Protein AF-A0A357AKI3-F1 (afdb_monomer_lite)

Structure (mmCIF, N/CA/C/O backbone):
data_AF-A0A357AKI3-F1
#
_entry.id   AF-A0A357AKI3-F1
#
loop_
_atom_site.group_PDB
_atom_site.id
_atom_site.type_symbol
_atom_site.label_atom_id
_atom_site.label_alt_id
_atom_site.label_comp_id
_atom_site.label_asym_id
_atom_site.label_entity_id
_atom_site.label_seq_id
_atom_site.pdbx_PDB_ins_code
_atom_site.Cartn_x
_atom_site.Cartn_y
_atom_site.Cartn_z
_atom_site.occupancy
_atom_site.B_iso_or_equiv
_atom_site.auth_seq_id
_atom_site.auth_comp_id
_atom_site.auth_asym_id
_atom_site.auth_atom_id
_atom_site.pdbx_PDB_model_num
ATOM 1 N N . PRO A 1 1 ? 2.456 -5.013 -10.010 1.00 63.47 1 PRO A N 1
ATOM 2 C CA . PRO A 1 1 ? 1.449 -6.087 -9.817 1.00 63.47 1 PRO A CA 1
ATOM 3 C C . PRO A 1 1 ? 1.836 -7.292 -10.676 1.00 63.47 1 PRO A C 1
ATOM 5 O O . PRO A 1 1 ? 2.448 -7.065 -11.713 1.00 63.47 1 PRO A O 1
ATOM 8 N N . ASN A 1 2 ? 1.542 -8.532 -10.267 1.00 75.06 2 ASN A N 1
ATOM 9 C CA . ASN A 1 2 ? 1.759 -9.673 -11.163 1.00 75.06 2 ASN A CA 1
ATOM 10 C C . ASN A 1 2 ? 0.566 -9.765 -12.123 1.00 75.06 2 ASN A C 1
ATOM 12 O O . ASN A 1 2 ? -0.504 -10.216 -11.720 1.00 75.06 2 ASN A O 1
ATOM 16 N N . MET A 1 3 ? 0.740 -9.251 -13.340 1.00 70.75 3 MET A N 1
ATOM 17 C CA . MET A 1 3 ? -0.344 -9.107 -14.314 1.00 70.75 3 MET A CA 1
ATOM 18 C C . MET A 1 3 ? -0.805 -10.459 -14.868 1.00 70.75 3 MET A C 1
ATOM 20 O O . MET A 1 3 ? -2.002 -10.640 -15.072 1.00 70.75 3 MET A O 1
ATOM 24 N N . ASP A 1 4 ? 0.100 -11.430 -14.992 1.00 70.69 4 ASP A N 1
ATOM 25 C CA . ASP A 1 4 ? -0.201 -12.764 -15.528 1.00 70.69 4 ASP A CA 1
ATOM 26 C C . ASP A 1 4 ? -1.184 -13.520 -14.622 1.00 70.69 4 ASP A C 1
ATOM 28 O O . ASP A 1 4 ? -2.198 -14.048 -15.073 1.00 70.69 4 ASP A O 1
ATOM 32 N N . ALA A 1 5 ? -0.952 -13.470 -13.307 1.00 72.75 5 ALA A N 1
ATOM 33 C CA . ALA A 1 5 ? -1.831 -14.093 -12.316 1.00 72.75 5 ALA A CA 1
ATOM 34 C C . ALA A 1 5 ? -3.206 -13.404 -12.200 1.00 72.75 5 ALA A C 1
ATOM 36 O O . ALA A 1 5 ? -4.172 -14.001 -11.719 1.00 72.75 5 ALA A O 1
ATOM 37 N N . ILE A 1 6 ? -3.296 -12.128 -12.586 1.00 68.50 6 ILE A N 1
ATOM 38 C CA . ILE A 1 6 ? -4.563 -11.389 -12.620 1.00 68.50 6 ILE A CA 1
ATOM 39 C C . ILE A 1 6 ? -5.337 -11.769 -13.886 1.00 68.50 6 ILE A C 1
ATOM 41 O O . ILE A 1 6 ? -6.526 -12.065 -13.790 1.00 68.50 6 ILE A O 1
ATOM 45 N N . ALA A 1 7 ? -4.662 -11.846 -15.034 1.00 66.94 7 ALA A N 1
ATOM 46 C CA . ALA A 1 7 ? -5.262 -12.269 -16.296 1.00 66.94 7 ALA A CA 1
ATOM 47 C C . ALA A 1 7 ? -5.815 -13.702 -16.223 1.00 66.94 7 ALA A C 1
ATOM 49 O O . ALA A 1 7 ? -6.910 -13.956 -16.711 1.00 66.94 7 ALA A O 1
ATOM 50 N N . GLU A 1 8 ? -5.126 -14.621 -15.543 1.00 72.69 8 GLU A N 1
ATOM 51 C CA . GLU A 1 8 ? -5.602 -15.999 -15.354 1.00 72.69 8 GLU A CA 1
ATOM 52 C C . GLU A 1 8 ? -6.871 -16.076 -14.484 1.00 72.69 8 GLU A C 1
ATOM 54 O O . GLU A 1 8 ? -7.758 -16.891 -14.730 1.00 72.69 8 GLU A O 1
ATOM 59 N N . LYS A 1 9 ? -6.996 -15.199 -13.478 1.00 66.81 9 LYS A N 1
ATOM 60 C CA . LYS A 1 9 ? -8.164 -15.173 -12.582 1.00 66.81 9 LYS A CA 1
ATOM 61 C C . LYS A 1 9 ? -9.381 -14.459 -13.160 1.00 66.81 9 LYS A C 1
ATOM 63 O O . LYS A 1 9 ? -10.498 -14.827 -12.808 1.00 66.81 9 LYS A O 1
ATOM 68 N N . TYR A 1 10 ? -9.169 -13.422 -13.966 1.00 65.44 10 TYR A N 1
ATOM 69 C CA . TYR A 1 10 ? -10.244 -12.564 -14.476 1.00 65.44 10 TYR A CA 1
ATOM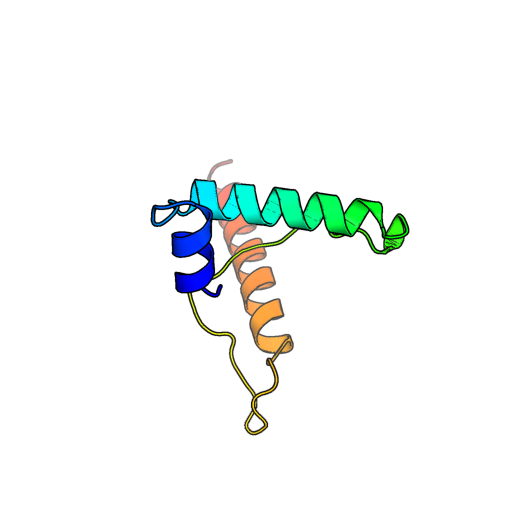 70 C C . TYR A 1 10 ? -10.509 -12.755 -15.977 1.00 65.44 10 TYR A C 1
ATOM 72 O O . TYR A 1 10 ? -11.506 -12.259 -16.487 1.00 65.44 10 TYR A O 1
ATOM 80 N N . GLY A 1 11 ? -9.668 -13.512 -16.690 1.00 64.88 11 GLY A N 1
ATOM 81 C CA . GLY A 1 11 ? -9.849 -13.852 -18.106 1.00 64.88 11 GLY A CA 1
ATOM 82 C C . GLY A 1 11 ? -9.573 -12.706 -19.086 1.00 64.88 11 GLY A C 1
ATOM 83 O O . GLY A 1 11 ? -9.613 -12.917 -20.295 1.00 64.88 11 GLY A O 1
ATOM 84 N N . HIS A 1 12 ? -9.271 -11.505 -18.591 1.00 71.31 12 HIS A N 1
ATOM 85 C CA . HIS A 1 12 ? -8.867 -10.349 -19.385 1.00 71.31 12 HIS A CA 1
ATOM 86 C C . HIS A 1 12 ? -7.842 -9.500 -18.624 1.00 71.31 12 HIS A C 1
ATOM 88 O O . HIS A 1 12 ? -7.685 -9.614 -17.406 1.00 71.31 12 HIS A O 1
ATOM 94 N N . LEU A 1 13 ? -7.142 -8.629 -19.355 1.00 70.69 13 LEU A N 1
ATOM 95 C CA . LEU A 1 13 ? -6.338 -7.570 -18.753 1.00 70.69 13 LEU A CA 1
ATOM 96 C C . LEU A 1 13 ? -7.303 -6.508 -18.201 1.00 70.69 13 LEU A C 1
ATOM 98 O O . LEU A 1 13 ? -8.089 -5.961 -18.978 1.00 70.69 13 LEU A O 1
ATOM 102 N N . PRO A 1 14 ? -7.321 -6.250 -16.884 1.00 70.12 14 PRO A N 1
ATOM 103 C CA . PRO A 1 14 ? -8.184 -5.223 -16.318 1.00 70.12 14 PRO A CA 1
ATOM 104 C C . PRO A 1 14 ? -7.678 -3.834 -16.708 1.00 70.12 14 PRO A C 1
ATOM 106 O O . PRO A 1 14 ? -6.469 -3.588 -16.737 1.00 70.12 14 PRO A O 1
ATOM 109 N N . ASP A 1 15 ? -8.612 -2.922 -16.961 1.00 79.94 15 ASP A N 1
ATOM 110 C CA . ASP A 1 15 ? -8.299 -1.506 -17.155 1.00 79.94 15 ASP A CA 1
ATOM 111 C C . ASP A 1 15 ? -7.727 -0.890 -15.860 1.00 79.94 15 ASP A C 1
ATOM 113 O O . ASP A 1 15 ? -7.921 -1.418 -14.760 1.00 79.94 15 ASP A O 1
ATOM 117 N N . GLN A 1 16 ? -7.038 0.251 -15.951 1.00 78.12 16 GLN A N 1
ATOM 118 C CA . GLN A 1 16 ? -6.436 0.920 -14.790 1.00 78.12 16 GLN A CA 1
ATOM 119 C C . GLN A 1 16 ? -7.458 1.193 -13.673 1.00 78.12 16 GLN A C 1
ATOM 121 O O . GLN A 1 16 ? -7.153 1.014 -12.488 1.00 78.12 16 GLN A O 1
ATOM 126 N N . GLN A 1 17 ? -8.684 1.594 -14.028 1.00 82.62 17 GLN A N 1
ATOM 127 C CA . GLN A 1 17 ? -9.741 1.845 -13.043 1.00 82.62 17 GLN A CA 1
ATOM 128 C C . GLN A 1 17 ? -10.209 0.563 -12.356 1.00 82.62 17 GLN A C 1
ATOM 130 O O . GLN A 1 17 ? -10.414 0.528 -11.137 1.00 82.62 17 GLN A O 1
ATOM 135 N N . GLU A 1 18 ? -10.351 -0.502 -13.132 1.00 82.38 18 GLU A N 1
ATOM 136 C CA . GLU A 1 18 ? -10.785 -1.799 -12.643 1.00 82.38 18 GLU A CA 1
ATOM 137 C C . GLU A 1 18 ? -9.725 -2.424 -11.734 1.00 82.38 18 GLU A C 1
ATOM 139 O O . GLU A 1 18 ? -10.040 -2.858 -10.623 1.00 82.38 18 GLU A O 1
ATOM 144 N N . LEU A 1 19 ? -8.453 -2.345 -12.129 1.00 84.56 19 LEU A N 1
ATOM 145 C CA . LEU A 1 19 ? -7.315 -2.767 -11.321 1.00 84.56 19 LEU A CA 1
ATOM 146 C C . LEU A 1 19 ? -7.267 -2.018 -9.984 1.00 84.56 19 LEU A C 1
ATOM 148 O O . LEU A 1 19 ? -7.071 -2.628 -8.927 1.00 84.56 19 LEU A O 1
ATOM 152 N N . TYR A 1 20 ? -7.493 -0.701 -10.002 1.00 87.56 20 TYR A N 1
ATOM 153 C CA . TYR A 1 20 ? -7.574 0.092 -8.779 1.00 87.56 20 TYR A CA 1
ATOM 154 C C . TYR A 1 20 ? -8.726 -0.373 -7.881 1.00 87.56 20 TYR A C 1
ATOM 156 O O . TYR A 1 20 ? -8.550 -0.526 -6.668 1.00 87.56 20 TYR A O 1
ATOM 164 N N . SER A 1 21 ? -9.900 -0.634 -8.463 1.00 88.81 21 SER A N 1
ATOM 165 C CA . SER A 1 21 ? -11.072 -1.117 -7.730 1.00 88.81 21 SER A CA 1
ATOM 166 C C . SER A 1 21 ? -10.820 -2.483 -7.078 1.00 88.81 21 SER A C 1
ATOM 168 O O . SER A 1 21 ? -11.148 -2.678 -5.904 1.00 88.81 21 SER A O 1
ATOM 170 N N . LEU A 1 22 ? -10.139 -3.384 -7.790 1.00 89.12 22 LEU A N 1
ATOM 171 C CA . LEU A 1 22 ? -9.779 -4.711 -7.316 1.00 89.12 22 LEU A CA 1
ATOM 172 C C . LEU A 1 22 ? -8.819 -4.633 -6.124 1.00 89.12 22 LEU A C 1
ATOM 174 O O . LEU A 1 22 ? -9.070 -5.216 -5.066 1.00 89.12 22 LEU A O 1
ATOM 178 N N . ILE A 1 23 ? -7.747 -3.846 -6.257 1.00 90.19 23 ILE A N 1
ATOM 179 C CA . ILE A 1 23 ? -6.784 -3.622 -5.171 1.00 90.19 23 ILE A CA 1
ATOM 180 C C . ILE A 1 23 ? -7.489 -2.979 -3.972 1.00 90.19 23 ILE A C 1
ATOM 182 O O . ILE A 1 23 ? -7.273 -3.393 -2.832 1.00 90.19 23 ILE A O 1
ATOM 186 N N . LYS A 1 24 ? -8.386 -2.015 -4.206 1.00 91.50 24 LYS A N 1
ATOM 187 C CA . LYS A 1 24 ? -9.168 -1.367 -3.147 1.00 91.50 24 LYS A CA 1
ATOM 188 C C . LYS A 1 24 ? -10.009 -2.372 -2.364 1.00 91.50 24 LYS A C 1
ATOM 190 O O . LYS A 1 24 ? -10.035 -2.302 -1.135 1.00 91.50 24 LYS A O 1
ATOM 195 N N . GLN A 1 25 ? -10.683 -3.303 -3.038 1.00 92.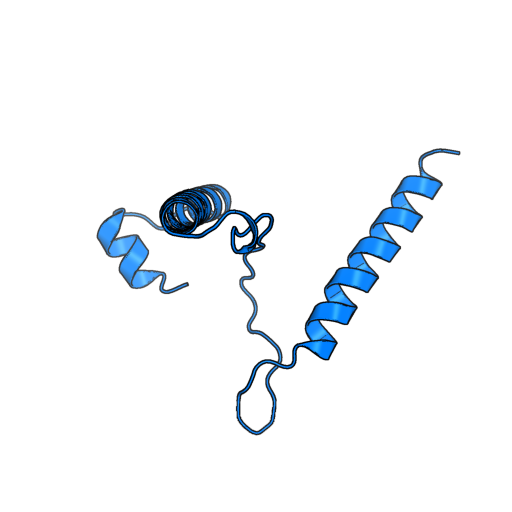94 25 GLN A N 1
ATOM 196 C CA . GLN A 1 25 ? -11.455 -4.351 -2.366 1.00 92.94 25 GLN A CA 1
ATOM 197 C C . GLN A 1 25 ? -10.566 -5.226 -1.478 1.00 92.94 25 GLN A C 1
ATOM 199 O O . GLN A 1 25 ? -10.935 -5.525 -0.340 1.00 92.94 25 GLN A O 1
ATOM 204 N N . GLU A 1 26 ? -9.379 -5.591 -1.958 1.00 92.44 26 GLU A N 1
ATOM 205 C CA . GLU A 1 26 ? -8.446 -6.417 -1.194 1.00 92.44 26 GLU A CA 1
ATOM 206 C C . GLU A 1 26 ? -7.861 -5.663 0.012 1.00 92.44 26 GLU A C 1
ATOM 208 O O . GLU A 1 26 ? -7.821 -6.196 1.123 1.00 92.44 26 GLU A O 1
ATOM 213 N N . VAL A 1 27 ? -7.534 -4.376 -0.150 1.00 93.31 27 VAL A N 1
ATOM 214 C CA . VAL A 1 27 ? -7.139 -3.487 0.958 1.00 93.3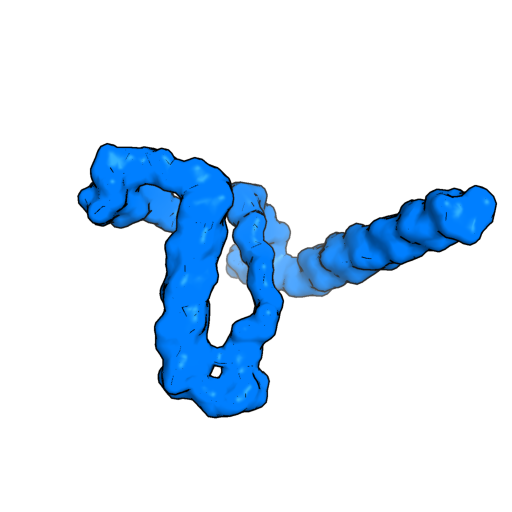1 27 VAL A CA 1
ATOM 215 C C . VAL A 1 27 ? -8.252 -3.386 2.003 1.00 93.31 27 VAL A C 1
ATOM 217 O O . VAL A 1 27 ? -7.980 -3.443 3.203 1.00 93.31 27 VAL A O 1
ATOM 220 N N . LEU A 1 28 ? -9.518 -3.281 1.588 1.00 93.69 28 LEU A N 1
ATOM 221 C CA . LEU A 1 28 ? -10.654 -3.254 2.515 1.00 93.69 28 LEU A CA 1
ATOM 222 C C . LEU A 1 28 ? -10.796 -4.571 3.285 1.00 93.69 28 LEU A C 1
ATOM 224 O O . LEU A 1 28 ? -11.029 -4.542 4.495 1.00 93.69 28 LEU A O 1
ATOM 228 N N . LYS A 1 29 ? -10.624 -5.721 2.623 1.00 95.19 29 LYS A N 1
ATOM 229 C CA . LYS A 1 29 ? -10.610 -7.032 3.292 1.00 95.19 29 LYS A CA 1
ATOM 230 C C . LYS A 1 29 ? -9.463 -7.138 4.298 1.00 95.19 29 LYS A C 1
ATOM 232 O O . LYS A 1 29 ? -9.692 -7.592 5.418 1.00 95.19 29 LYS A O 1
ATOM 237 N N . ALA A 1 30 ? -8.264 -6.676 3.945 1.00 94.25 30 ALA A N 1
ATOM 238 C CA . ALA A 1 30 ? -7.125 -6.635 4.860 1.00 94.25 30 ALA A CA 1
ATOM 239 C C . ALA A 1 30 ? -7.397 -5.712 6.064 1.00 94.25 30 ALA A C 1
ATOM 241 O O . ALA A 1 30 ? -7.188 -6.107 7.210 1.00 94.25 30 ALA A O 1
ATOM 242 N N . ASN A 1 31 ? -7.970 -4.528 5.826 1.00 95.06 31 ASN A N 1
ATOM 243 C CA . ASN A 1 31 ? -8.344 -3.566 6.866 1.00 95.06 31 ASN A CA 1
ATOM 244 C C . ASN A 1 31 ? -9.364 -4.114 7.875 1.00 95.06 31 ASN A C 1
ATOM 246 O O . ASN A 1 31 ? -9.358 -3.679 9.026 1.00 95.06 31 ASN A O 1
ATOM 250 N N . LYS A 1 32 ? -10.234 -5.056 7.481 1.00 95.25 32 LYS A N 1
ATOM 251 C CA . LYS A 1 32 ? -11.179 -5.711 8.405 1.00 95.25 32 LYS A CA 1
ATOM 252 C C . LYS A 1 32 ? -10.472 -6.558 9.468 1.00 95.25 32 LYS A C 1
ATOM 254 O O . LYS A 1 32 ? -11.006 -6.701 10.561 1.00 95.25 32 LYS A O 1
ATOM 259 N N . LYS A 1 33 ? -9.279 -7.084 9.170 1.00 95.50 33 LYS A N 1
ATOM 260 C CA . LYS A 1 33 ? -8.467 -7.886 10.103 1.00 95.50 33 LYS A CA 1
ATOM 261 C C . LYS A 1 33 ? -7.577 -7.030 11.014 1.00 95.50 33 LYS A C 1
ATOM 263 O O . LYS A 1 33 ? -6.937 -7.562 11.915 1.00 95.50 33 LYS A O 1
ATOM 268 N N . LEU A 1 34 ? -7.498 -5.720 10.769 1.00 94.31 34 LEU A N 1
ATOM 269 C CA . LEU A 1 34 ? -6.593 -4.801 11.458 1.00 94.31 34 LEU A CA 1
ATOM 270 C C . LEU A 1 34 ? -7.330 -3.930 12.483 1.00 94.31 34 LEU A C 1
ATOM 272 O O . LEU A 1 34 ? -8.478 -3.520 12.290 1.00 94.31 34 LEU A O 1
ATOM 276 N N . SER A 1 35 ? -6.623 -3.580 13.559 1.00 94.31 35 SER A N 1
ATOM 277 C CA . SER A 1 35 ? -7.076 -2.575 14.522 1.00 94.31 35 SER A CA 1
ATOM 278 C C . SER A 1 35 ? -7.258 -1.212 13.847 1.00 94.31 35 SER A C 1
ATOM 280 O O . SER A 1 35 ? -6.588 -0.891 12.863 1.00 94.31 35 SER A O 1
ATOM 282 N N . SER A 1 36 ? -8.145 -0.377 14.395 1.00 92.81 36 SER A N 1
ATOM 283 C CA . SER A 1 36 ? -8.535 0.919 13.814 1.00 92.81 36 SER A CA 1
ATOM 284 C C . SER A 1 36 ? -7.352 1.812 13.415 1.00 92.81 36 SER A C 1
ATOM 286 O O . SER A 1 36 ? -7.380 2.405 12.338 1.00 92.81 36 SER A O 1
ATOM 288 N N . TYR A 1 37 ? -6.303 1.870 14.238 1.00 94.50 37 TYR A N 1
ATOM 289 C CA . TYR A 1 37 ? -5.122 2.705 13.998 1.00 94.50 37 TYR A CA 1
ATOM 290 C C . TYR A 1 37 ? -4.181 2.168 12.906 1.00 94.50 37 TYR A C 1
ATOM 292 O O . TYR A 1 37 ? -3.431 2.948 12.327 1.00 94.50 37 TYR A O 1
ATOM 300 N N . LYS A 1 38 ? -4.221 0.863 12.597 1.00 94.25 38 LYS A N 1
ATOM 301 C CA . LYS A 1 38 ? -3.405 0.237 11.536 1.00 94.25 38 LYS A CA 1
ATOM 302 C C . LYS A 1 38 ? -4.101 0.218 10.176 1.00 94.25 38 LYS A C 1
ATOM 304 O O . LYS A 1 38 ? -3.524 -0.269 9.207 1.00 94.25 38 LYS A O 1
ATOM 309 N N . LYS A 1 39 ? -5.338 0.715 10.089 1.00 95.06 39 LYS A N 1
ATOM 310 C CA . LYS A 1 39 ? -6.109 0.704 8.842 1.00 95.06 39 LYS A CA 1
ATOM 311 C C . LYS A 1 39 ? -5.482 1.629 7.803 1.00 95.06 39 LYS A C 1
ATOM 313 O O . LYS A 1 39 ? -5.256 2.813 8.057 1.00 95.06 39 LYS A O 1
ATOM 318 N N . VAL A 1 40 ? -5.281 1.094 6.604 1.00 92.75 40 VAL A N 1
ATOM 319 C CA . VAL A 1 40 ? -4.830 1.848 5.434 1.00 92.75 40 VAL A CA 1
ATOM 320 C C . VAL A 1 40 ? -5.955 2.784 4.998 1.00 92.75 40 VAL A C 1
ATOM 322 O O . VAL A 1 40 ? -7.045 2.326 4.657 1.00 92.75 40 VAL A O 1
ATOM 325 N N . ARG A 1 41 ? -5.702 4.099 5.033 1.00 89.38 41 ARG A N 1
ATOM 326 C CA . ARG A 1 41 ? -6.693 5.134 4.677 1.00 89.38 41 ARG A CA 1
ATOM 327 C C . ARG A 1 41 ? -6.593 5.594 3.226 1.00 89.38 41 ARG A C 1
ATOM 329 O O . ARG A 1 41 ? -7.609 5.913 2.620 1.00 89.38 41 ARG A O 1
ATOM 336 N N . ARG A 1 42 ? -5.373 5.681 2.696 1.00 88.12 42 ARG A N 1
ATOM 337 C CA . ARG A 1 42 ? -5.067 6.144 1.338 1.00 88.12 42 ARG A CA 1
ATOM 338 C C . ARG A 1 42 ? -3.952 5.279 0.773 1.00 88.12 42 ARG A C 1
ATOM 340 O O . ARG A 1 42 ? -3.047 4.903 1.515 1.00 88.12 42 ARG A O 1
ATOM 347 N N . PHE A 1 43 ? -4.044 4.968 -0.509 1.00 89.50 43 PHE A N 1
ATOM 348 C CA . PHE A 1 43 ? -3.008 4.272 -1.256 1.00 89.50 43 PHE A CA 1
ATOM 349 C C . PHE A 1 43 ? -3.067 4.720 -2.715 1.00 89.50 43 PHE A C 1
ATOM 351 O O . PHE A 1 43 ? -4.115 5.154 -3.199 1.00 89.50 43 PHE A O 1
ATOM 358 N N . GLU A 1 44 ? -1.938 4.583 -3.392 1.00 85.69 44 GLU A N 1
ATOM 359 C CA . GLU A 1 44 ? -1.763 4.894 -4.804 1.00 85.69 44 GLU A CA 1
ATOM 360 C C . GLU A 1 44 ? -1.094 3.696 -5.470 1.00 85.69 44 GLU A C 1
ATOM 362 O O . GLU A 1 44 ? -0.318 2.973 -4.839 1.00 85.69 44 GLU A O 1
ATOM 367 N N . VAL A 1 45 ? -1.424 3.473 -6.736 1.00 84.94 45 VAL A N 1
ATOM 368 C CA . VAL A 1 45 ? -0.821 2.427 -7.559 1.00 84.94 45 VAL A CA 1
ATOM 369 C C . VAL A 1 45 ? 0.042 3.129 -8.594 1.00 84.94 45 VAL A C 1
ATOM 371 O O . VAL A 1 45 ? -0.41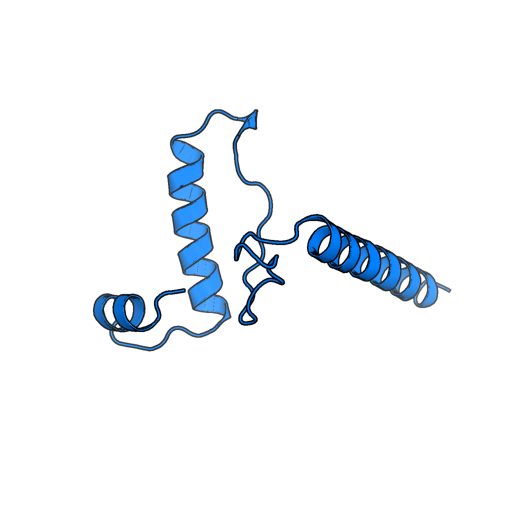2 4.080 -9.224 1.00 84.94 45 VAL A O 1
ATOM 374 N N . ARG A 1 46 ? 1.290 2.685 -8.732 1.00 83.50 46 ARG A N 1
ATOM 375 C CA . ARG A 1 46 ? 2.234 3.189 -9.730 1.00 83.50 46 ARG A CA 1
ATOM 376 C C . ARG A 1 46 ? 2.641 2.055 -10.656 1.00 83.50 46 ARG A C 1
ATOM 378 O O . ARG A 1 46 ? 2.729 0.906 -10.220 1.00 83.50 46 ARG A O 1
ATOM 385 N N . GLU A 1 47 ? 2.872 2.402 -11.913 1.00 81.38 47 GLU A N 1
ATOM 386 C CA . GLU A 1 47 ? 3.376 1.478 -12.935 1.00 81.38 47 GLU A CA 1
ATOM 387 C C . GLU A 1 47 ? 4.907 1.456 -12.959 1.00 81.38 47 GLU A C 1
ATOM 389 O O . GLU A 1 47 ? 5.511 0.424 -13.238 1.00 81.38 47 GLU A O 1
ATOM 394 N N . GLU A 1 48 ? 5.527 2.576 -12.586 1.00 85.62 48 GLU A N 1
ATOM 395 C CA . GLU A 1 48 ? 6.975 2.730 -12.500 1.00 85.62 48 GLU A CA 1
ATOM 396 C C . GLU A 1 48 ? 7.567 2.053 -11.257 1.00 85.62 48 GLU A C 1
ATOM 398 O O . GLU A 1 48 ? 6.940 1.946 -10.195 1.00 85.62 48 GLU A O 1
ATOM 403 N N . GLU A 1 49 ? 8.818 1.611 -11.384 1.00 86.75 49 GLU A N 1
ATOM 404 C CA . GLU A 1 49 ? 9.559 0.998 -10.289 1.00 86.75 49 GLU A CA 1
ATOM 405 C C . GLU A 1 49 ? 10.084 2.050 -9.300 1.00 86.75 49 GLU A C 1
ATOM 407 O O . GLU A 1 49 ? 10.586 3.102 -9.686 1.00 86.75 49 GLU A O 1
ATOM 412 N N . PHE A 1 50 ? 10.000 1.748 -8.001 1.00 89.69 50 PHE A N 1
ATOM 413 C 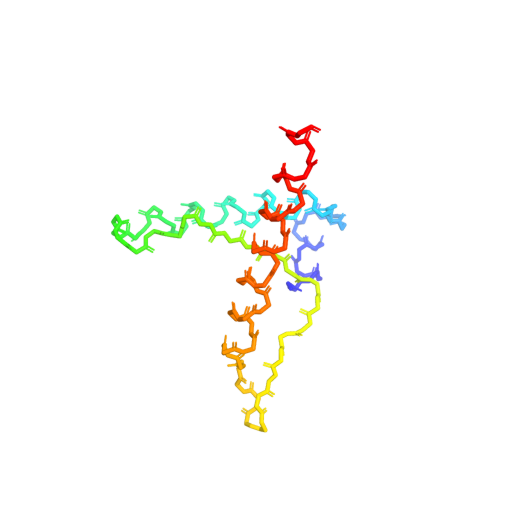CA . PHE A 1 50 ? 10.521 2.628 -6.953 1.00 89.69 50 PHE A CA 1
ATOM 414 C C . PHE A 1 50 ? 12.035 2.783 -7.033 1.00 89.69 50 PHE A C 1
ATOM 416 O O . PHE A 1 50 ? 12.760 1.803 -7.242 1.00 89.69 50 PHE A O 1
ATOM 423 N N . GLU A 1 51 ? 12.529 3.975 -6.699 1.00 91.06 51 GLU A N 1
ATOM 424 C CA . GLU A 1 51 ? 13.964 4.171 -6.564 1.00 91.06 51 GLU A CA 1
ATOM 425 C C . GLU A 1 51 ? 14.549 3.285 -5.459 1.00 91.06 51 GLU A C 1
ATOM 427 O O . GLU A 1 51 ? 14.086 3.257 -4.309 1.00 91.06 51 GLU A O 1
ATOM 432 N N . LYS A 1 52 ? 15.623 2.567 -5.795 1.00 93.19 52 LYS A N 1
ATOM 433 C CA . LYS A 1 52 ? 16.280 1.620 -4.894 1.00 93.19 52 LYS A CA 1
ATOM 434 C C . LYS A 1 52 ? 17.678 2.075 -4.480 1.00 93.19 52 LYS A C 1
ATOM 436 O O . LYS A 1 52 ? 18.363 2.828 -5.170 1.00 93.19 52 LYS A O 1
ATOM 441 N N . THR A 1 53 ? 18.111 1.629 -3.304 1.00 92.31 53 THR A N 1
ATOM 442 C CA . THR A 1 53 ? 19.505 1.715 -2.852 1.00 92.31 53 THR A CA 1
ATOM 443 C C . THR A 1 53 ? 20.376 0.710 -3.596 1.00 92.31 53 THR A C 1
ATOM 445 O O . THR A 1 53 ? 19.875 -0.188 -4.271 1.00 92.31 53 THR A O 1
ATOM 448 N N . THR A 1 54 ? 21.693 0.813 -3.419 1.00 93.12 54 THR A N 1
ATOM 449 C CA . THR A 1 54 ? 22.658 -0.185 -3.908 1.00 93.12 54 THR A CA 1
ATOM 450 C C . THR A 1 54 ? 22.321 -1.598 -3.416 1.00 93.12 54 THR A C 1
ATOM 452 O O . THR A 1 54 ? 22.450 -2.563 -4.160 1.00 93.12 54 THR A O 1
ATOM 455 N N . THR A 1 55 ? 21.775 -1.725 -2.201 1.00 92.94 55 THR A N 1
ATOM 456 C CA . THR A 1 55 ? 21.261 -2.988 -1.633 1.00 92.94 55 THR A CA 1
ATOM 457 C C . THR A 1 55 ? 19.821 -3.327 -2.067 1.00 92.94 55 THR A C 1
ATOM 459 O O . THR A 1 55 ? 19.154 -4.124 -1.414 1.00 92.94 55 THR A O 1
ATOM 462 N N . LYS A 1 56 ? 19.290 -2.710 -3.131 1.00 90.50 56 LYS A N 1
ATOM 463 C CA . LYS A 1 56 ? 17.940 -2.944 -3.686 1.00 90.50 56 LYS A CA 1
ATOM 464 C C . LYS A 1 56 ? 16.761 -2.632 -2.741 1.00 90.50 56 LYS A C 1
ATOM 466 O O . LYS A 1 56 ? 15.635 -3.054 -3.003 1.00 90.50 56 LYS A O 1
ATOM 471 N N . LYS A 1 57 ? 16.980 -1.873 -1.658 1.00 91.81 57 LYS A N 1
ATOM 472 C CA . LYS A 1 57 ? 15.913 -1.416 -0.741 1.00 91.81 57 LYS A CA 1
ATOM 473 C C . LYS A 1 57 ? 15.260 -0.142 -1.276 1.00 91.81 57 LYS A C 1
ATOM 475 O O . LYS A 1 57 ? 15.960 0.698 -1.823 1.00 91.81 57 LYS A O 1
ATOM 480 N N . ILE A 1 58 ? 13.959 0.044 -1.063 1.00 91.75 58 ILE A N 1
ATOM 481 C CA . ILE A 1 58 ? 13.239 1.257 -1.495 1.00 91.75 58 ILE A CA 1
ATOM 482 C C . ILE A 1 58 ? 13.761 2.498 -0.749 1.00 91.75 58 ILE A C 1
ATOM 484 O O . ILE A 1 58 ? 13.792 2.524 0.488 1.00 91.75 58 ILE A O 1
ATOM 488 N N . LYS A 1 59 ? 14.125 3.548 -1.493 1.00 91.94 59 LYS A N 1
ATOM 489 C CA . LYS A 1 59 ? 14.562 4.849 -0.969 1.00 91.94 59 LYS A CA 1
ATOM 490 C C . LYS A 1 59 ? 13.366 5.728 -0.594 1.00 91.94 59 LYS A C 1
ATOM 492 O O . LYS A 1 59 ? 12.951 6.615 -1.329 1.00 91.94 59 LYS A O 1
ATOM 497 N N . ARG A 1 60 ? 12.842 5.531 0.617 1.00 89.44 60 ARG A N 1
ATOM 498 C CA . ARG A 1 60 ? 11.640 6.239 1.113 1.00 89.44 60 ARG A CA 1
ATOM 499 C C . ARG A 1 60 ? 11.740 7.768 1.086 1.00 89.44 60 ARG A C 1
ATOM 501 O O . ARG A 1 60 ? 10.732 8.425 0.873 1.00 89.44 60 ARG A O 1
ATOM 508 N N . GLN A 1 61 ? 12.920 8.335 1.343 1.00 88.75 61 GLN A N 1
ATOM 509 C CA . GLN A 1 61 ? 13.089 9.792 1.408 1.00 88.75 61 GLN A CA 1
ATOM 510 C C . GLN A 1 61 ? 12.818 10.461 0.057 1.00 88.75 61 GLN A C 1
ATOM 512 O O . GLN A 1 61 ? 12.166 11.497 0.029 1.00 88.75 61 GLN A O 1
ATOM 517 N N . VAL A 1 62 ? 13.242 9.839 -1.046 1.00 86.94 62 VAL A N 1
ATOM 518 C CA . VAL A 1 62 ? 13.009 10.369 -2.397 1.00 86.94 62 VAL A CA 1
ATOM 519 C C . VAL A 1 62 ? 11.516 10.343 -2.731 1.00 86.94 62 VAL A C 1
ATOM 521 O O . VAL A 1 62 ? 10.947 11.343 -3.161 1.00 86.94 62 VAL A O 1
ATOM 524 N N . GLU A 1 63 ? 10.847 9.238 -2.405 1.00 84.50 63 GLU A N 1
ATOM 525 C CA . GLU A 1 63 ? 9.416 9.062 -2.674 1.00 84.50 63 GLU A CA 1
ATOM 526 C C . GLU A 1 63 ? 8.507 9.958 -1.819 1.00 84.50 63 GLU A C 1
ATOM 528 O O . GLU A 1 63 ? 7.454 10.407 -2.265 1.00 84.50 63 GLU A O 1
ATOM 533 N N . LEU A 1 64 ? 8.895 10.246 -0.575 1.00 79.88 64 LEU A N 1
ATOM 534 C CA . LEU A 1 64 ? 8.141 11.171 0.276 1.00 79.88 64 LEU A CA 1
ATOM 535 C C . LEU A 1 64 ? 8.264 12.616 -0.211 1.00 79.88 64 LEU A C 1
ATOM 537 O O . LEU A 1 64 ? 7.297 13.376 -0.131 1.00 79.88 64 LEU A O 1
ATOM 541 N N . VAL A 1 65 ? 9.443 12.993 -0.713 1.00 72.06 65 VAL A N 1
ATOM 542 C CA . VAL A 1 65 ? 9.678 14.322 -1.281 1.00 72.06 65 VAL A CA 1
ATOM 543 C C . VAL A 1 65 ? 8.866 14.502 -2.560 1.00 72.06 65 VAL A C 1
ATOM 545 O O . VAL A 1 65 ? 8.230 15.543 -2.694 1.00 72.06 65 VAL A O 1
ATOM 548 N N . SER A 1 66 ? 8.791 13.497 -3.443 1.00 64.69 66 SER A N 1
ATOM 549 C CA . SER A 1 66 ? 7.981 13.592 -4.668 1.00 64.69 66 SER A CA 1
ATOM 550 C C . SER A 1 66 ? 6.497 13.821 -4.358 1.00 64.69 66 SER A C 1
ATOM 552 O O . SER A 1 66 ? 5.892 14.746 -4.893 1.00 64.69 66 SER A O 1
ATOM 554 N N . LEU A 1 67 ? 5.924 13.078 -3.406 1.00 67.19 67 LEU A N 1
ATOM 555 C CA . LEU A 1 67 ? 4.524 13.244 -2.993 1.00 67.19 67 LEU A CA 1
ATOM 556 C C . LEU A 1 67 ? 4.246 14.603 -2.338 1.00 67.19 67 LEU A C 1
ATOM 558 O O . LEU A 1 67 ? 3.223 15.234 -2.617 1.00 67.19 67 LEU A O 1
ATOM 562 N N . LYS A 1 68 ? 5.150 15.074 -1.471 1.00 66.56 68 LYS A N 1
ATOM 563 C CA . LYS A 1 68 ? 5.001 16.376 -0.810 1.00 66.56 68 LYS A CA 1
ATOM 564 C C . LYS A 1 68 ? 5.146 17.526 -1.809 1.00 66.56 68 LYS A C 1
ATOM 566 O O . LYS A 1 68 ? 4.327 18.439 -1.784 1.00 66.56 6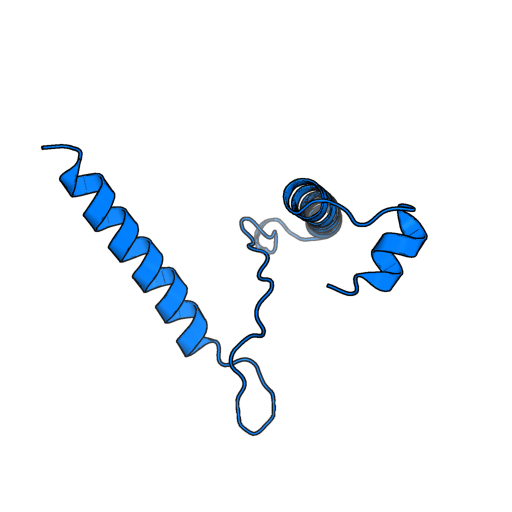8 LYS A O 1
ATOM 571 N N . ALA A 1 69 ? 6.113 17.440 -2.721 1.00 63.97 69 ALA A N 1
ATOM 572 C CA . ALA A 1 69 ? 6.328 18.421 -3.780 1.00 63.97 69 ALA A CA 1
ATOM 573 C C . ALA A 1 69 ? 5.143 18.486 -4.756 1.00 63.97 69 ALA A C 1
ATOM 575 O O . ALA A 1 69 ? 4.701 19.578 -5.099 1.00 63.97 69 ALA A O 1
ATOM 576 N N . ILE A 1 70 ? 4.569 17.341 -5.149 1.00 66.94 70 ILE A N 1
ATOM 577 C CA . ILE A 1 70 ? 3.354 17.292 -5.979 1.00 66.94 70 ILE A CA 1
ATOM 578 C C . ILE A 1 70 ? 2.169 17.929 -5.240 1.00 66.94 70 ILE A C 1
ATOM 580 O O . ILE A 1 70 ? 1.443 18.738 -5.818 1.00 66.94 70 ILE A O 1
ATOM 584 N N . GLY A 1 71 ? 1.986 17.614 -3.954 1.00 70.12 71 GLY A N 1
ATOM 585 C CA . GLY A 1 71 ? 0.926 18.202 -3.132 1.00 70.12 71 GLY A CA 1
ATOM 586 C C . GLY A 1 71 ? 1.069 19.717 -2.950 1.00 70.12 71 GLY A C 1
ATOM 587 O O . GLY A 1 71 ? 0.083 20.449 -3.041 1.00 70.12 71 GLY A O 1
ATOM 588 N N . GLU A 1 72 ? 2.292 20.204 -2.736 1.00 72.69 72 GLU A N 1
ATOM 589 C CA . GLU A 1 72 ? 2.600 21.635 -2.648 1.00 72.69 72 GLU A CA 1
ATOM 590 C C . GLU A 1 72 ? 2.397 22.341 -3.996 1.00 72.69 72 GLU A C 1
ATOM 592 O O . GLU A 1 72 ? 1.748 23.387 -4.037 1.00 72.69 72 GLU A O 1
ATOM 597 N N . MET A 1 73 ? 2.837 21.737 -5.104 1.00 62.34 73 MET A N 1
ATOM 598 C CA . MET A 1 73 ? 2.589 22.240 -6.459 1.00 62.34 73 MET A CA 1
ATOM 599 C C . MET A 1 73 ? 1.088 22.348 -6.755 1.00 62.34 73 MET A C 1
ATOM 601 O O . MET A 1 73 ? 0.613 23.422 -7.122 1.00 62.34 73 MET A O 1
ATOM 605 N N . LEU A 1 74 ? 0.310 21.284 -6.529 1.00 69.94 74 LEU A N 1
ATOM 606 C CA . LEU A 1 74 ? -1.147 21.281 -6.723 1.00 69.94 74 LEU A CA 1
ATOM 607 C C . LEU A 1 74 ? -1.850 22.355 -5.884 1.00 69.94 74 LEU A C 1
ATOM 609 O O . LEU A 1 74 ? -2.766 23.024 -6.365 1.00 69.94 74 LEU A O 1
ATOM 613 N N . ARG A 1 75 ? -1.401 22.566 -4.642 1.00 76.25 75 ARG A N 1
ATOM 614 C CA . ARG A 1 75 ? -1.936 23.617 -3.768 1.00 76.25 75 ARG A CA 1
ATOM 615 C C . ARG A 1 75 ? -1.672 25.015 -4.332 1.00 76.25 75 ARG A C 1
ATOM 617 O O . ARG A 1 75 ? -2.569 25.857 -4.310 1.00 76.25 75 ARG A O 1
ATOM 624 N N . VAL A 1 76 ? -0.473 25.255 -4.865 1.00 72.50 76 VAL A N 1
ATOM 625 C CA . VAL A 1 76 ? -0.116 26.520 -5.526 1.00 72.50 76 VAL A CA 1
ATOM 626 C C . VAL A 1 76 ? -0.954 26.740 -6.788 1.00 72.50 76 VAL A C 1
ATOM 628 O O . VAL A 1 76 ? -1.444 27.848 -6.997 1.00 72.50 76 VAL A O 1
ATOM 631 N N . PHE A 1 77 ? -1.179 25.703 -7.599 1.00 66.06 77 PHE A N 1
ATOM 632 C CA . PHE A 1 77 ? -2.020 25.794 -8.798 1.00 66.06 77 PHE A CA 1
ATOM 633 C C . PHE A 1 77 ? -3.488 26.111 -8.474 1.00 66.06 77 PHE A C 1
ATOM 635 O O . PHE A 1 77 ? -4.067 26.997 -9.103 1.00 66.06 77 PHE A O 1
ATOM 642 N N . ASN A 1 78 ? -4.077 25.459 -7.468 1.00 72.19 78 ASN A N 1
ATOM 643 C CA . ASN A 1 78 ? -5.467 25.717 -7.071 1.00 72.19 78 ASN A CA 1
ATOM 644 C C . ASN A 1 78 ? -5.667 27.133 -6.508 1.00 72.19 78 ASN A C 1
ATOM 646 O O . ASN A 1 78 ? -6.673 27.771 -6.806 1.00 72.19 78 ASN A O 1
ATOM 650 N N . ASN A 1 79 ? -4.685 27.671 -5.777 1.00 68.25 79 ASN A N 1
ATOM 651 C CA . ASN A 1 79 ? -4.734 29.050 -5.280 1.00 68.25 79 ASN A CA 1
ATOM 652 C C . ASN A 1 79 ? -4.644 30.112 -6.393 1.00 68.25 79 ASN A C 1
ATOM 654 O O . ASN A 1 79 ? -5.088 31.237 -6.185 1.00 68.25 79 ASN A O 1
ATOM 658 N N . ARG A 1 80 ? -4.089 29.784 -7.570 1.00 60.62 80 ARG A N 1
ATOM 659 C CA . ARG A 1 80 ? -4.017 30.709 -8.719 1.00 60.62 80 ARG A CA 1
ATOM 660 C C . ARG A 1 80 ? -5.312 30.779 -9.530 1.00 60.62 80 ARG A C 1
ATOM 662 O O . ARG A 1 80 ? -5.531 31.787 -10.181 1.00 60.62 80 ARG A O 1
ATOM 669 N N . LYS A 1 81 ? -6.159 29.743 -9.493 1.00 59.31 81 LYS A N 1
ATOM 670 C CA . LYS A 1 81 ? -7.476 29.746 -10.163 1.00 59.31 81 LYS A CA 1
ATOM 671 C C . LYS A 1 81 ? -8.590 30.408 -9.341 1.00 59.31 81 LYS A C 1
ATOM 673 O O . LYS A 1 81 ? -9.694 30.560 -9.846 1.00 59.31 81 LYS A O 1
ATOM 678 N N . GLY A 1 82 ? -8.311 30.752 -8.083 1.00 58.56 82 GLY A N 1
ATOM 679 C CA . GLY A 1 82 ? -9.248 31.413 -7.169 1.00 58.56 82 GLY A CA 1
ATOM 680 C C . GLY A 1 82 ? -9.061 32.929 -7.044 1.00 58.56 82 GLY A C 1
ATOM 681 O O . GLY A 1 82 ? -9.553 33.499 -6.073 1.00 58.56 82 GLY A O 1
ATOM 682 N N . LYS A 1 83 ? -8.325 33.566 -7.962 1.00 48.97 83 LYS A N 1
ATOM 683 C CA . LYS A 1 83 ? -8.207 35.024 -8.087 1.00 48.97 83 LYS A CA 1
ATOM 684 C C . LYS A 1 83 ? -8.690 35.470 -9.455 1.00 48.97 83 LYS A C 1
ATOM 686 O O . LYS A 1 83 ? -8.397 34.734 -10.423 1.00 48.97 83 LYS A O 1
#

Radius of gyration: 17.17 Å; chains: 1; bounding box: 34×51×34 Å

pLDDT: mean 80.87, std 11.89, range [48.97, 95.5]

Secondary structure (DSSP, 8-state):
--HHHHHHHHSSPPPHHHHHHHHHHHHHHHHHTS-GGG--------SSPPPB-TTS-B-HHHHHHHHHHHHHHHHHHHHHTT-

Foldseek 3Di:
DPQVVVCVVPVDRDDPVRVVVVVVVVLVVVQVVDDPVPRDDDDDDDPDDADADPVRHHPVVVVVCVVVVVVVVVVVVVVVVVD

Sequence (83 aa):
PNMDAIAEKYGHLPDQQELYSLIKQEVLKANKKLSSYKKVRRFEVREEEFEKTTTKKIKRQVELVSLKAIGEMLRVFNNRKGK